Protein AF-A0A8K0CIG4-F1 (afdb_monomer_lite)

Organism: Ignelater luminosus (NCBI:txid2038154)

Radius of gyration: 38.03 Å; chains: 1; bounding box: 81×49×94 Å

Structure (mmCIF, N/CA/C/O backbone):
data_AF-A0A8K0CIG4-F1
#
_entry.id   AF-A0A8K0CIG4-F1
#
loop_
_atom_site.group_PDB
_atom_site.id
_atom_site.type_symbol
_atom_site.label_atom_id
_atom_site.label_alt_id
_atom_site.label_comp_id
_atom_site.label_asym_id
_atom_site.label_entity_id
_atom_site.label_seq_id
_atom_site.pdbx_PDB_ins_code
_atom_site.Cartn_x
_atom_site.Cartn_y
_atom_site.Cartn_z
_atom_site.occupancy
_atom_site.B_iso_or_equiv
_atom_site.auth_seq_id
_atom_site.auth_comp_id
_atom_site.auth_asym_id
_atom_site.auth_atom_id
_atom_site.pdbx_PDB_model_num
ATOM 1 N N . ILE A 1 1 ? -8.490 0.608 19.039 1.00 84.69 1 ILE A N 1
ATOM 2 C CA . ILE A 1 1 ? -9.765 0.933 19.721 1.00 84.69 1 ILE A CA 1
ATOM 3 C C . ILE A 1 1 ? -10.904 0.295 18.927 1.00 84.69 1 ILE A C 1
ATOM 5 O O . ILE A 1 1 ? -10.836 0.309 17.700 1.00 84.69 1 ILE A O 1
ATOM 9 N N . ASN A 1 2 ? -11.895 -0.323 19.575 1.00 86.44 2 ASN A N 1
ATOM 10 C CA . ASN A 1 2 ? -13.054 -0.924 18.893 1.00 86.44 2 ASN A CA 1
ATOM 11 C C . ASN A 1 2 ? -14.132 0.131 18.562 1.00 86.44 2 ASN A C 1
ATOM 13 O O . ASN A 1 2 ? -15.212 0.109 19.143 1.00 86.44 2 ASN A O 1
ATOM 17 N N . TYR A 1 3 ? -13.849 1.050 17.633 1.00 86.38 3 TYR A N 1
ATOM 18 C CA . TYR A 1 3 ? -14.742 2.183 17.325 1.00 86.38 3 TYR A CA 1
ATOM 19 C C . TYR A 1 3 ? -16.157 1.771 16.881 1.00 86.38 3 TYR A C 1
ATOM 21 O O . TYR A 1 3 ? -17.103 2.517 17.095 1.00 86.38 3 TYR A O 1
ATOM 29 N N . TYR A 1 4 ? -16.330 0.570 16.315 1.00 87.12 4 TYR A N 1
ATOM 30 C CA . TYR A 1 4 ? -17.642 0.044 15.914 1.00 87.12 4 TYR A CA 1
ATOM 31 C C . TYR A 1 4 ? -18.630 -0.073 17.086 1.00 87.12 4 TYR A C 1
ATOM 33 O O . TYR A 1 4 ? -19.834 -0.121 16.865 1.00 87.12 4 TYR A O 1
ATOM 41 N N . LYS A 1 5 ? -18.145 -0.107 18.333 1.00 88.44 5 LYS A N 1
ATOM 42 C CA . LYS A 1 5 ? -19.009 -0.127 19.516 1.00 88.44 5 LYS A CA 1
ATOM 43 C C . LYS A 1 5 ? -19.744 1.196 19.746 1.00 88.44 5 LYS A C 1
ATOM 45 O O . LYS A 1 5 ? -20.809 1.171 20.344 1.00 88.44 5 LYS A O 1
ATOM 50 N N . LEU A 1 6 ? -19.245 2.315 19.214 1.00 88.88 6 LEU A N 1
ATOM 51 C CA . LEU A 1 6 ? -19.911 3.625 19.296 1.00 88.88 6 LEU A CA 1
ATOM 52 C C . LEU A 1 6 ? -21.194 3.708 18.451 1.00 88.88 6 LEU A C 1
ATOM 54 O O . LEU A 1 6 ? -21.898 4.711 18.498 1.00 88.88 6 LEU A O 1
ATOM 58 N N . ILE A 1 7 ? -21.504 2.665 17.673 1.00 89.81 7 ILE A N 1
ATOM 59 C CA . ILE A 1 7 ? -22.788 2.528 16.974 1.00 89.81 7 ILE A CA 1
ATOM 60 C C . ILE A 1 7 ? -23.920 2.269 17.979 1.00 89.81 7 ILE A C 1
ATOM 62 O O . ILE A 1 7 ? -25.059 2.665 17.745 1.00 89.81 7 ILE A O 1
ATOM 66 N N . PHE A 1 8 ? -23.621 1.620 19.108 1.00 92.06 8 PHE A N 1
ATOM 67 C CA . PHE A 1 8 ? -24.612 1.374 20.148 1.00 92.06 8 PHE A CA 1
ATOM 68 C C . PHE A 1 8 ? -24.872 2.660 20.933 1.00 92.06 8 PHE A C 1
ATOM 70 O O . PHE A 1 8 ? -23.950 3.215 21.530 1.00 92.06 8 PHE A O 1
ATOM 77 N N . LEU A 1 9 ? -26.135 3.100 20.959 1.00 90.81 9 LEU A N 1
ATOM 78 C CA . LEU A 1 9 ? -26.547 4.368 21.572 1.00 90.81 9 LEU A CA 1
ATOM 79 C C . LEU A 1 9 ? -26.063 4.496 23.022 1.00 90.81 9 LEU A C 1
ATOM 81 O O . LEU A 1 9 ? -25.413 5.476 23.361 1.00 90.81 9 LEU A O 1
ATOM 85 N N . LYS A 1 10 ? -26.264 3.448 23.827 1.00 93.12 10 LYS A N 1
ATOM 86 C CA . LYS A 1 10 ? -25.814 3.399 25.223 1.00 93.12 10 LYS A CA 1
ATOM 87 C C . LYS A 1 10 ? -24.306 3.639 25.373 1.00 93.12 10 LYS A C 1
ATOM 89 O O . LYS A 1 10 ? -23.876 4.439 26.190 1.00 93.12 10 LYS A O 1
ATOM 94 N N . VAL A 1 11 ? -23.499 2.975 24.545 1.00 91.81 11 VAL A N 1
ATOM 95 C CA . VAL A 1 11 ? -22.030 3.094 24.585 1.00 91.81 11 VAL A CA 1
ATOM 96 C C . VAL A 1 11 ? -21.586 4.486 24.135 1.00 91.81 11 VAL A C 1
ATOM 98 O O . VAL A 1 11 ? -20.604 5.022 24.641 1.00 91.81 11 VAL A O 1
ATOM 101 N N . LYS A 1 12 ? -22.303 5.086 23.180 1.00 93.81 12 LYS A N 1
ATOM 102 C CA . LYS A 1 12 ? -22.058 6.460 22.736 1.00 93.81 12 LYS A CA 1
ATOM 103 C C . LYS A 1 12 ? -22.347 7.467 23.852 1.00 93.81 12 LYS A C 1
ATOM 105 O O . LYS A 1 12 ? -21.547 8.373 24.046 1.00 93.81 12 LYS A O 1
ATOM 110 N N . GLU A 1 13 ? -23.461 7.315 24.560 1.00 93.62 13 GLU A N 1
ATOM 111 C CA . GLU A 1 13 ? -23.836 8.187 25.681 1.00 93.62 13 GLU A CA 1
ATOM 112 C C . GLU A 1 13 ? -22.815 8.097 26.820 1.00 93.62 13 GLU A C 1
ATOM 114 O O . GLU A 1 13 ? -22.298 9.124 27.252 1.00 93.62 13 GLU A O 1
ATOM 119 N N . GLU A 1 14 ? -22.433 6.879 27.217 1.00 93.56 14 GLU A N 1
ATOM 120 C CA . GLU A 1 14 ? -21.374 6.640 28.209 1.00 93.56 14 GLU A CA 1
ATOM 121 C C . GLU A 1 14 ? -20.040 7.277 27.786 1.00 93.56 14 GLU A C 1
ATOM 123 O O . GLU A 1 14 ? -19.338 7.873 28.600 1.00 93.56 14 GLU A O 1
ATOM 128 N N . PHE A 1 15 ? -19.696 7.189 26.498 1.00 93.25 15 PHE A N 1
ATOM 129 C CA . PHE A 1 15 ? -18.473 7.774 25.952 1.00 93.25 15 PHE A CA 1
ATOM 130 C C . PHE A 1 15 ? -18.461 9.305 26.021 1.00 93.25 15 PHE A C 1
ATOM 132 O O . PHE A 1 15 ? -17.454 9.888 26.418 1.00 93.25 15 PHE A O 1
ATOM 139 N N . VAL A 1 16 ? -19.568 9.954 25.650 1.00 94.31 16 VAL A N 1
ATOM 140 C CA . VAL A 1 16 ? -19.688 11.420 25.695 1.00 94.31 16 VAL A CA 1
ATOM 141 C C . VAL A 1 16 ? -19.640 11.916 27.137 1.00 94.31 16 VAL A C 1
ATOM 143 O O . VAL A 1 16 ? -18.835 12.792 27.442 1.00 94.31 16 VAL A O 1
ATOM 146 N N . GLN A 1 17 ? -20.409 11.297 28.036 1.00 94.50 17 GLN A N 1
ATOM 147 C CA . GLN A 1 17 ? -20.417 11.662 29.455 1.00 94.50 17 GLN A CA 1
ATOM 148 C C . GLN A 1 17 ? -19.032 11.509 30.093 1.00 94.50 17 GLN A C 1
ATOM 150 O O . GLN A 1 17 ? -18.595 12.378 30.844 1.00 94.50 17 GLN A O 1
ATOM 155 N N . ALA A 1 18 ? -18.308 10.434 29.771 1.00 93.19 18 ALA A N 1
ATOM 156 C CA . ALA A 1 18 ? -16.961 10.217 30.289 1.00 93.19 18 ALA A CA 1
ATOM 157 C C . ALA A 1 18 ? -15.945 11.252 29.771 1.00 93.19 18 ALA A C 1
ATOM 159 O O . ALA A 1 18 ? -15.048 11.644 30.514 1.00 93.19 18 ALA A O 1
ATOM 160 N N . ILE A 1 19 ? -16.087 11.727 28.527 1.00 93.06 19 ILE A N 1
ATOM 161 C CA . ILE A 1 19 ? -15.261 12.828 28.004 1.00 93.06 19 ILE A CA 1
ATOM 162 C C . ILE A 1 19 ? -15.566 14.127 28.750 1.00 93.06 19 ILE A C 1
ATOM 164 O O . ILE A 1 19 ? -14.639 14.802 29.186 1.00 93.06 19 ILE A O 1
ATOM 168 N N . GLU A 1 20 ? -16.844 14.476 28.900 1.00 90.81 20 GLU A N 1
ATOM 169 C CA . GLU A 1 20 ? -17.262 15.712 29.572 1.00 90.81 20 GLU A CA 1
ATOM 170 C C . GLU A 1 20 ? -16.759 15.762 31.019 1.00 90.81 20 GLU A C 1
ATOM 172 O O . GLU A 1 20 ? -16.203 16.774 31.442 1.00 90.81 20 GLU A O 1
ATOM 177 N N . GLN A 1 21 ? -16.867 14.648 31.748 1.00 91.06 21 GLN A N 1
ATOM 178 C CA . GLN A 1 21 ? -16.334 14.516 33.106 1.00 91.06 21 GLN A CA 1
ATOM 179 C C . GLN A 1 21 ? -14.820 14.749 33.153 1.00 91.06 21 GLN A C 1
ATOM 181 O O . GLN A 1 21 ? -14.346 15.519 33.983 1.00 91.06 21 GLN A O 1
ATOM 186 N N . GLU A 1 22 ? -14.051 14.140 32.248 1.00 88.50 22 GLU A N 1
ATOM 187 C CA . GLU A 1 22 ? -12.591 14.284 32.266 1.00 88.50 22 GLU A CA 1
ATOM 188 C C . GLU A 1 22 ? -12.110 15.670 31.825 1.00 88.50 22 GLU A C 1
ATOM 190 O O . GLU A 1 22 ? -11.110 16.164 32.344 1.00 88.50 22 GLU A O 1
ATOM 195 N N . ILE A 1 23 ? -12.840 16.342 30.930 1.00 87.50 23 ILE A N 1
ATOM 196 C CA . ILE A 1 23 ? -12.557 17.739 30.563 1.00 87.50 23 ILE A CA 1
ATOM 197 C C . ILE A 1 23 ? -12.727 18.659 31.776 1.00 87.50 23 ILE A C 1
ATOM 199 O O . ILE A 1 23 ? -11.879 19.524 32.011 1.00 87.50 23 ILE A O 1
ATOM 203 N N . VAL A 1 24 ? -13.797 18.460 32.556 1.00 86.62 24 VAL A N 1
ATOM 204 C CA . VAL A 1 24 ? -14.053 19.223 33.786 1.00 86.62 24 VAL A CA 1
ATOM 205 C C . VAL A 1 24 ? -13.006 18.900 34.855 1.00 86.62 24 VAL A C 1
ATOM 207 O O . VAL A 1 24 ? -12.426 19.822 35.424 1.00 86.62 24 VAL A O 1
ATOM 210 N N . ASN A 1 25 ? -12.707 17.617 35.087 1.00 85.56 25 ASN A N 1
ATOM 211 C CA . ASN A 1 25 ? -11.726 17.175 36.087 1.00 85.56 25 ASN A CA 1
ATOM 212 C C . ASN A 1 25 ? -10.329 17.754 35.846 1.00 85.56 25 ASN A C 1
ATOM 214 O O . ASN A 1 25 ? -9.612 18.065 36.793 1.00 85.56 25 ASN A O 1
ATOM 218 N N . GLN A 1 26 ? -9.935 17.882 34.580 1.00 79.00 26 GLN A N 1
ATOM 219 C CA . GLN A 1 26 ? -8.610 18.354 34.194 1.00 79.00 26 GLN A CA 1
ATOM 220 C C . GLN A 1 26 ? -8.566 19.877 33.959 1.00 79.00 26 GLN A C 1
ATOM 222 O O . GLN A 1 26 ? -7.554 20.389 33.485 1.00 79.00 26 GLN A O 1
ATOM 227 N N . ALA A 1 27 ? -9.646 20.600 34.297 1.00 77.44 27 ALA A N 1
ATOM 228 C CA . ALA A 1 27 ? -9.782 22.055 34.165 1.00 77.44 27 ALA A CA 1
ATOM 229 C C . ALA A 1 27 ? -9.368 22.595 32.781 1.00 77.44 27 ALA A C 1
ATOM 231 O O . ALA A 1 27 ? -8.906 23.727 32.642 1.00 77.44 27 ALA A O 1
ATOM 232 N N . LEU A 1 28 ? -9.556 21.796 31.724 1.00 69.31 28 LEU A N 1
ATOM 233 C CA . LEU A 1 28 ? -9.076 22.140 30.381 1.00 69.31 28 LEU A CA 1
ATOM 234 C C . LEU A 1 28 ? -9.770 23.367 29.786 1.00 69.31 28 LEU A C 1
ATOM 236 O O . LEU A 1 28 ? -9.261 23.956 28.839 1.00 69.31 28 LEU A O 1
ATOM 240 N N . ASN A 1 29 ? -10.895 23.782 30.364 1.00 68.38 29 ASN A N 1
ATOM 241 C CA . ASN A 1 29 ? -11.609 24.996 29.978 1.00 68.38 29 ASN A CA 1
ATOM 242 C C . ASN A 1 29 ? -10.787 26.282 30.195 1.00 68.38 29 ASN A C 1
ATOM 244 O O . ASN A 1 29 ? -11.107 27.304 29.595 1.00 68.38 29 ASN A O 1
ATOM 248 N N . GLU A 1 30 ? -9.745 26.237 31.029 1.00 70.75 30 GLU A N 1
ATOM 249 C CA . GLU A 1 30 ? -8.867 27.377 31.335 1.00 70.75 30 GLU A CA 1
ATOM 250 C C . GLU A 1 30 ? -7.524 27.317 30.586 1.00 70.75 30 GLU A C 1
ATOM 252 O O . GLU A 1 30 ? -6.712 28.238 30.676 1.00 70.75 30 GLU A O 1
ATOM 257 N N . ALA A 1 31 ? -7.277 26.239 29.835 1.00 72.62 31 ALA A N 1
ATOM 258 C CA . ALA A 1 31 ? -6.045 26.053 29.082 1.00 72.62 31 ALA A CA 1
ATOM 259 C C . ALA A 1 31 ? -6.035 26.890 27.791 1.00 72.62 31 ALA A C 1
ATOM 261 O O . ALA A 1 31 ? -7.071 27.145 27.172 1.00 72.62 31 ALA A O 1
ATOM 262 N N . GLY A 1 32 ? -4.838 27.279 27.340 1.00 81.44 32 GLY A N 1
ATOM 263 C CA . GLY A 1 32 ? -4.656 27.821 25.996 1.00 81.44 32 GLY A CA 1
ATOM 264 C C . GLY A 1 32 ? -5.070 26.802 24.927 1.00 81.44 32 GLY A C 1
ATOM 265 O O . GLY A 1 32 ? -5.111 25.598 25.167 1.00 81.44 32 GLY A O 1
ATOM 266 N N . LEU A 1 33 ? -5.417 27.271 23.724 1.00 84.56 33 LEU A N 1
ATOM 267 C CA . LEU A 1 33 ? -5.996 26.421 22.670 1.00 84.56 33 LEU A CA 1
ATOM 268 C C . LEU A 1 33 ? -5.103 25.224 22.291 1.00 84.56 33 LEU A C 1
ATOM 270 O O . LEU A 1 33 ? -5.610 24.152 21.954 1.00 84.56 33 LEU A O 1
ATOM 274 N N . VAL A 1 34 ? -3.782 25.413 22.311 1.00 86.94 34 VAL A N 1
ATOM 275 C CA . VAL A 1 34 ? -2.816 24.371 21.938 1.00 86.94 34 VAL A CA 1
ATOM 276 C C . VAL A 1 34 ? -2.735 23.319 23.039 1.00 86.94 34 VAL A C 1
ATOM 278 O O . VAL A 1 34 ? -2.888 22.132 22.752 1.00 86.94 34 VAL A O 1
ATOM 281 N N . GLU A 1 35 ? -2.590 23.754 24.290 1.00 83.25 35 GLU A N 1
ATOM 282 C CA . GLU A 1 35 ? -2.548 22.881 25.462 1.00 83.25 35 GLU A CA 1
ATOM 283 C C . GLU A 1 35 ? -3.871 22.121 25.635 1.00 83.25 35 GLU A C 1
ATOM 285 O O . GLU A 1 35 ? -3.875 20.912 25.875 1.00 83.25 35 GLU A O 1
ATOM 290 N N . PHE A 1 36 ? -4.999 22.804 25.411 1.00 87.56 36 PHE A N 1
ATOM 291 C CA . PHE A 1 36 ? -6.331 22.207 25.371 1.00 87.56 36 PHE A CA 1
ATOM 292 C C . PHE A 1 36 ? -6.401 21.079 24.342 1.00 87.56 36 PHE A C 1
ATOM 294 O O . PHE A 1 36 ? -6.878 19.987 24.644 1.00 87.56 36 PHE A O 1
ATOM 301 N N . TRP A 1 37 ? -5.930 21.320 23.116 1.00 88.94 37 TRP A N 1
ATOM 302 C CA . TRP A 1 37 ? -6.052 20.351 22.031 1.00 88.94 37 TRP A CA 1
A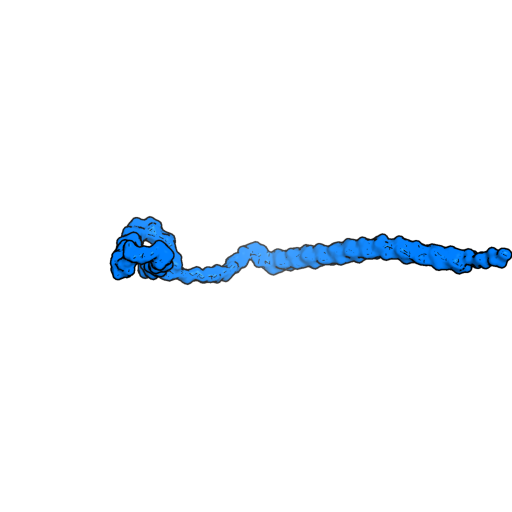TOM 303 C C . TRP A 1 37 ? -5.195 19.103 22.246 1.00 88.94 37 TRP A C 1
ATOM 305 O O . TRP A 1 37 ? -5.607 17.999 21.878 1.00 88.94 37 TRP A O 1
ATOM 315 N N . GLU A 1 38 ? -4.006 19.257 22.824 1.00 88.81 38 GLU A N 1
ATOM 316 C CA . GLU A 1 38 ? -3.148 18.126 23.178 1.00 88.81 38 GLU A CA 1
ATOM 317 C C . GLU A 1 38 ? -3.770 17.297 24.302 1.00 88.81 38 GLU A C 1
ATOM 319 O O . GLU A 1 38 ? -3.985 16.095 24.120 1.00 88.81 38 GLU A O 1
ATOM 324 N N . ALA A 1 39 ? -4.181 17.941 25.396 1.00 88.19 39 ALA A N 1
ATOM 325 C CA . ALA A 1 39 ? -4.808 17.258 26.521 1.00 88.19 39 ALA A CA 1
ATOM 326 C C . ALA A 1 39 ? -6.147 16.603 26.139 1.00 88.19 39 ALA A C 1
ATOM 328 O O . ALA A 1 39 ? -6.424 15.466 26.523 1.00 88.19 39 ALA A O 1
ATOM 329 N N . PHE A 1 40 ? -6.953 17.261 25.303 1.00 90.69 40 PHE A N 1
ATOM 330 C CA . PHE A 1 40 ? -8.208 16.704 24.804 1.00 90.69 40 PHE A CA 1
ATOM 331 C C . PHE A 1 40 ? -7.989 15.405 24.021 1.00 90.69 40 PHE A C 1
ATOM 333 O O . PHE A 1 40 ? -8.728 14.440 24.213 1.00 90.69 40 PHE A O 1
ATOM 340 N N . LYS A 1 41 ? -6.969 15.333 23.154 1.00 93.19 41 LYS A N 1
ATOM 341 C CA . LYS A 1 41 ? -6.658 14.092 22.420 1.00 93.19 41 LYS A CA 1
ATOM 342 C C . LYS A 1 41 ? -6.271 12.962 23.361 1.00 93.19 41 LYS A C 1
ATOM 344 O O . LYS A 1 41 ? -6.669 11.820 23.124 1.00 93.19 41 LYS A O 1
ATOM 349 N N . GLU A 1 42 ? -5.492 13.261 24.395 1.00 92.19 42 GLU A N 1
ATOM 350 C CA . GLU A 1 42 ? -5.088 12.268 25.387 1.00 92.19 42 GLU A CA 1
ATOM 351 C C . GLU A 1 42 ? -6.295 11.732 26.159 1.00 92.19 42 GLU A C 1
ATOM 353 O O . GLU A 1 42 ? -6.480 10.512 26.220 1.00 92.19 42 GLU A O 1
ATOM 358 N N . ILE A 1 43 ? -7.168 12.623 26.644 1.00 92.44 43 ILE A N 1
ATOM 359 C CA . ILE A 1 43 ? -8.439 12.252 27.283 1.00 92.44 43 ILE A CA 1
ATOM 360 C C . ILE A 1 43 ? -9.278 11.405 26.331 1.00 92.44 43 ILE A C 1
ATOM 362 O O . ILE A 1 43 ? -9.720 10.317 26.696 1.00 92.44 43 ILE A O 1
ATOM 366 N N . PHE A 1 44 ? -9.460 11.855 25.091 1.00 93.25 44 PHE A N 1
ATOM 367 C CA . PHE A 1 44 ? -10.266 11.149 24.103 1.00 93.25 44 PHE A CA 1
ATOM 368 C C . PHE A 1 44 ? -9.757 9.721 23.878 1.00 93.25 44 PHE A C 1
ATOM 370 O O . PHE A 1 44 ? -10.543 8.774 23.856 1.00 93.25 44 PHE A O 1
ATOM 377 N N . LEU A 1 45 ? -8.440 9.538 23.741 1.00 92.81 45 LEU A N 1
ATOM 378 C CA . LEU A 1 45 ? -7.835 8.217 23.565 1.00 92.81 45 LEU A CA 1
ATOM 379 C C . LEU A 1 45 ? -7.971 7.346 24.818 1.00 92.81 45 LEU A C 1
ATOM 381 O O . LEU A 1 45 ? -8.282 6.159 24.684 1.00 92.81 45 LEU A O 1
ATOM 385 N N . LYS A 1 46 ? -7.784 7.921 26.011 1.00 92.81 46 LYS A N 1
ATOM 386 C CA . LYS A 1 46 ? -7.946 7.241 27.304 1.00 92.81 46 LYS A CA 1
ATOM 387 C C . LYS A 1 46 ? -9.385 6.762 27.499 1.00 92.81 46 LYS A C 1
ATOM 389 O O . LYS A 1 46 ? -9.605 5.575 27.737 1.00 92.81 46 LYS A O 1
ATOM 394 N N . VAL A 1 47 ? -10.364 7.644 27.315 1.00 94.75 47 VAL A N 1
ATOM 395 C CA . VAL A 1 47 ? -11.790 7.317 27.446 1.00 94.75 47 VAL A CA 1
ATOM 396 C C . VAL A 1 47 ? -12.208 6.313 26.371 1.00 94.75 47 VAL A C 1
ATOM 398 O O . VAL A 1 47 ? -12.909 5.341 26.653 1.00 94.75 47 VAL A O 1
ATOM 401 N N . ALA A 1 48 ? -11.725 6.466 25.135 1.00 92.56 48 ALA A N 1
ATOM 402 C CA . ALA A 1 48 ? -12.049 5.532 24.058 1.00 92.56 48 ALA A CA 1
ATOM 403 C C . ALA A 1 48 ? -11.467 4.142 24.328 1.00 92.56 48 ALA A C 1
ATOM 405 O O . ALA A 1 48 ? -12.073 3.126 23.978 1.00 92.56 48 ALA A O 1
ATOM 406 N N . GLU A 1 49 ? -10.303 4.075 24.967 1.00 92.50 49 GLU A N 1
ATOM 407 C CA . GLU A 1 49 ? -9.746 2.826 25.447 1.00 92.50 49 GLU A CA 1
ATOM 408 C C . GLU A 1 49 ? -10.595 2.200 26.559 1.00 92.50 49 GLU A C 1
ATOM 410 O O . GLU A 1 49 ? -10.871 1.003 26.477 1.00 92.50 49 GLU A O 1
ATOM 415 N N . GLN A 1 50 ? -11.033 2.978 27.548 1.00 91.19 50 GLN A N 1
ATOM 416 C CA . GLN A 1 50 ? -11.841 2.488 28.668 1.00 91.19 50 GLN A CA 1
ATOM 417 C C . GLN A 1 50 ? -13.219 1.988 28.210 1.00 91.19 50 GLN A C 1
ATOM 419 O O . GLN A 1 50 ? -13.603 0.863 28.525 1.00 91.19 50 GLN A O 1
ATOM 424 N N . VAL A 1 51 ? -13.931 2.785 27.408 1.00 93.06 51 VAL A N 1
ATOM 425 C CA . VAL A 1 51 ? -15.312 2.499 26.988 1.00 93.06 51 VAL A CA 1
ATOM 426 C C . VAL A 1 51 ? -15.356 1.470 25.855 1.00 93.06 51 VAL A C 1
ATOM 428 O O . VAL A 1 51 ? -16.076 0.472 25.910 1.00 93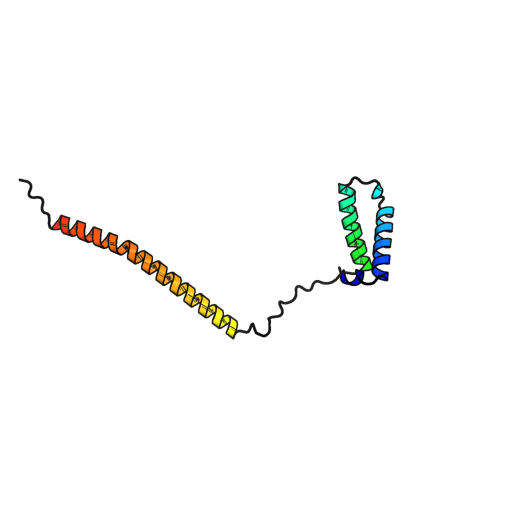.06 51 VAL A O 1
ATOM 431 N N . CYS A 1 52 ? -14.563 1.663 24.797 1.00 90.94 52 CYS A N 1
ATOM 432 C CA . CYS A 1 52 ? -14.626 0.780 23.628 1.00 90.94 52 CYS A CA 1
ATOM 433 C C . CYS A 1 52 ? -13.670 -0.423 23.743 1.00 90.94 52 CYS A C 1
ATOM 435 O O . CYS A 1 52 ? -13.856 -1.457 23.078 1.00 90.94 52 CYS A O 1
ATOM 437 N N . GLY A 1 53 ? -12.640 -0.336 24.581 1.00 90.06 53 GLY A N 1
ATOM 438 C CA . GLY A 1 53 ? -11.585 -1.337 24.682 1.00 90.06 53 GLY A CA 1
ATOM 439 C C . GLY A 1 53 ? -10.567 -1.271 23.538 1.00 90.06 53 GLY A C 1
ATOM 440 O O . GLY A 1 53 ? -10.780 -0.691 22.459 1.00 90.06 53 GLY A O 1
ATOM 441 N N . LYS A 1 54 ? -9.440 -1.962 23.737 1.00 87.81 54 LYS A N 1
ATOM 442 C CA . LYS A 1 54 ? -8.411 -2.154 22.708 1.00 87.81 54 LYS A CA 1
ATOM 443 C C . LYS A 1 54 ? -8.812 -3.265 21.735 1.00 87.81 54 LYS A C 1
ATOM 445 O O . LYS A 1 54 ? -9.213 -4.357 22.120 1.00 87.81 54 LYS A O 1
ATOM 450 N N . SER A 1 55 ? -8.646 -2.985 20.444 1.00 80.06 55 SER A N 1
ATOM 451 C CA . SER A 1 55 ? -8.665 -4.013 19.402 1.00 80.06 55 SER A CA 1
ATOM 452 C C . SER A 1 55 ? -7.228 -4.302 19.020 1.00 80.06 55 SER A C 1
ATOM 454 O O . SER A 1 55 ? -6.502 -3.370 18.661 1.00 80.06 55 SER A O 1
ATOM 456 N N . LYS A 1 56 ? -6.808 -5.568 19.067 1.00 75.12 56 LYS A N 1
ATOM 457 C CA . LYS A 1 56 ? -5.561 -5.964 18.416 1.00 75.12 56 LYS A CA 1
ATOM 458 C C . LYS A 1 56 ? -5.819 -5.921 16.919 1.00 75.12 56 LYS A C 1
ATOM 460 O O . LYS A 1 56 ? -6.486 -6.798 16.371 1.00 75.12 56 LYS A O 1
ATOM 465 N N . MET A 1 57 ? -5.269 -4.914 16.246 1.00 65.25 57 MET A N 1
ATOM 466 C CA . MET A 1 57 ? -5.132 -4.975 14.799 1.00 65.25 57 MET A CA 1
ATOM 467 C C . MET A 1 57 ? -4.084 -6.045 14.505 1.00 65.25 57 MET A C 1
ATOM 469 O O . MET A 1 57 ? -2.900 -5.757 14.350 1.00 65.25 57 MET A O 1
ATOM 473 N N . ASN A 1 58 ? -4.514 -7.310 14.479 1.00 60.16 58 ASN A N 1
ATOM 474 C CA . ASN A 1 58 ? -3.712 -8.372 13.904 1.00 60.16 58 ASN A CA 1
ATOM 475 C C . ASN A 1 58 ? -3.385 -7.890 12.497 1.00 60.16 58 ASN A C 1
ATOM 477 O O . ASN A 1 58 ? -4.294 -7.788 11.667 1.00 60.16 58 ASN A O 1
ATOM 481 N N . LYS A 1 59 ? -2.113 -7.537 12.249 1.00 62.44 59 LYS A N 1
ATOM 482 C CA . LYS A 1 59 ? -1.581 -7.340 10.901 1.00 62.44 59 LYS A CA 1
ATOM 483 C C . LYS A 1 59 ? -2.010 -8.589 10.159 1.00 62.44 59 LYS A C 1
ATOM 485 O O . LYS A 1 59 ? -1.461 -9.662 10.412 1.00 62.44 59 LYS A O 1
ATOM 490 N N . ARG A 1 60 ? -3.093 -8.487 9.380 1.00 56.28 60 ARG A N 1
ATOM 491 C CA . ARG A 1 60 ? -3.704 -9.636 8.719 1.00 56.28 60 ARG A CA 1
ATOM 492 C C . ARG A 1 60 ? -2.540 -10.329 8.034 1.00 56.28 60 ARG A C 1
ATOM 494 O O . ARG A 1 60 ? -1.895 -9.699 7.195 1.00 56.28 60 ARG A O 1
ATOM 501 N N . ARG A 1 61 ? -2.231 -11.584 8.396 1.00 60.72 61 ARG A N 1
ATOM 502 C CA . ARG A 1 61 ? -1.447 -12.440 7.499 1.00 60.72 61 ARG A CA 1
ATOM 503 C C . ARG A 1 61 ? -2.157 -12.267 6.170 1.00 60.72 61 ARG A C 1
ATOM 505 O O . ARG A 1 61 ? -3.342 -12.600 6.122 1.00 60.72 61 ARG A O 1
ATOM 512 N N . LYS A 1 62 ? -1.526 -11.594 5.191 1.00 63.44 62 LYS A N 1
ATOM 513 C CA . LYS A 1 62 ? -2.164 -11.272 3.905 1.00 63.44 62 LYS A CA 1
ATOM 514 C C . LYS A 1 62 ? -2.827 -12.565 3.474 1.00 63.44 62 LYS A C 1
ATOM 516 O O . LYS A 1 62 ? -2.102 -13.532 3.240 1.00 63.44 62 LYS A O 1
ATOM 521 N N . LYS A 1 63 ? -4.167 -12.623 3.508 1.00 62.75 63 LYS A N 1
ATOM 522 C CA . LYS A 1 63 ? -4.887 -13.838 3.135 1.00 62.75 63 LYS A CA 1
ATOM 523 C C . LYS A 1 63 ? -4.433 -14.075 1.706 1.00 62.75 63 LYS A C 1
ATOM 525 O O . LYS A 1 63 ? -4.760 -13.264 0.844 1.00 62.75 63 LYS A O 1
ATOM 530 N N . ARG A 1 64 ? -3.555 -15.061 1.480 1.00 61.47 64 ARG A N 1
ATOM 531 C CA . ARG A 1 64 ? -3.110 -15.390 0.127 1.00 61.47 64 ARG A CA 1
ATOM 532 C C . ARG A 1 64 ? -4.395 -15.743 -0.593 1.00 61.47 64 ARG A C 1
ATOM 534 O O . ARG A 1 64 ? -5.058 -16.707 -0.221 1.00 61.47 64 ARG A O 1
ATOM 541 N N . THR A 1 65 ? -4.804 -14.882 -1.515 1.00 68.62 65 THR A N 1
ATOM 542 C CA . THR A 1 65 ? -6.017 -15.080 -2.293 1.00 68.62 65 THR A CA 1
ATOM 543 C C . THR A 1 65 ? -5.908 -16.460 -2.933 1.00 68.62 65 THR A C 1
ATOM 545 O O . THR A 1 65 ? -4.825 -16.818 -3.388 1.00 68.62 65 THR A O 1
ATOM 548 N N . LYS A 1 66 ? -6.976 -17.266 -2.923 1.00 71.81 66 LYS A N 1
ATOM 549 C CA . LYS A 1 66 ? -6.930 -18.689 -3.326 1.00 71.81 66 LYS A CA 1
ATOM 550 C C . LYS A 1 66 ? -6.314 -18.906 -4.722 1.00 71.81 66 LYS A C 1
ATOM 552 O O . LYS A 1 66 ? -5.670 -19.919 -4.959 1.00 71.81 66 LYS A O 1
ATOM 557 N N . TRP A 1 67 ? -6.453 -17.924 -5.613 1.00 80.44 67 TRP A N 1
ATOM 558 C CA . TRP A 1 67 ? -5.879 -17.925 -6.962 1.00 80.44 67 TRP A CA 1
ATOM 559 C C . TRP A 1 67 ? -4.379 -17.571 -7.020 1.00 80.44 67 TRP A C 1
ATOM 561 O O . TRP A 1 67 ? -3.729 -17.804 -8.034 1.00 80.44 67 TRP A O 1
ATOM 571 N N . TRP A 1 68 ? -3.793 -17.034 -5.945 1.00 82.31 68 TRP A N 1
ATOM 572 C CA . TRP A 1 68 ? -2.375 -16.674 -5.850 1.00 82.31 68 TRP A CA 1
ATOM 573 C C . TRP A 1 68 ? -1.505 -17.890 -5.497 1.00 82.31 68 TRP A C 1
ATOM 575 O O . TRP A 1 68 ? -0.888 -17.970 -4.426 1.00 82.31 68 TRP A O 1
ATOM 585 N N . ASN A 1 69 ? -1.480 -18.861 -6.407 1.00 85.88 69 ASN A N 1
ATOM 586 C CA . ASN A 1 69 ? -0.739 -20.110 -6.266 1.00 85.88 69 ASN A CA 1
ATOM 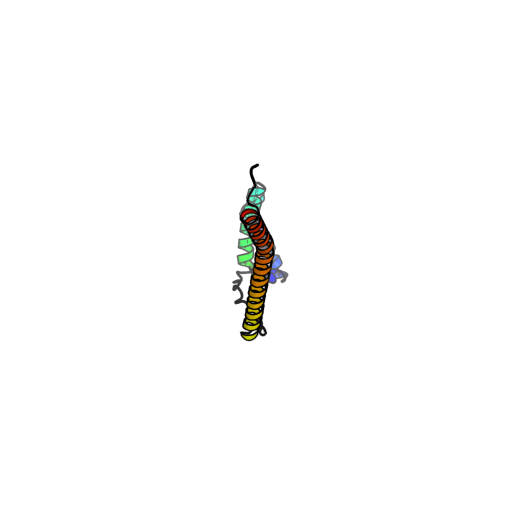587 C C . ASN A 1 69 ? 0.665 -20.031 -6.913 1.00 85.88 69 ASN A C 1
ATOM 589 O O . ASN A 1 69 ? 1.067 -19.018 -7.496 1.00 85.88 69 ASN A O 1
ATOM 593 N N . ASN A 1 70 ? 1.455 -21.099 -6.765 1.00 89.38 70 ASN A N 1
ATOM 594 C CA . ASN A 1 70 ? 2.824 -21.148 -7.292 1.00 89.38 70 ASN A CA 1
ATOM 595 C C . ASN A 1 70 ? 2.872 -21.098 -8.826 1.00 89.38 70 ASN A C 1
ATOM 597 O O . ASN A 1 70 ? 3.825 -20.562 -9.390 1.00 89.38 70 ASN A O 1
ATOM 601 N N . GLU A 1 71 ? 1.830 -21.579 -9.501 1.00 92.69 71 GLU A N 1
ATOM 602 C CA . GLU A 1 71 ? 1.737 -21.526 -10.956 1.00 92.69 71 GLU A CA 1
ATOM 603 C C . GLU A 1 71 ? 1.616 -20.082 -11.458 1.00 92.69 71 GLU A C 1
ATOM 605 O O . GLU A 1 71 ? 2.359 -19.675 -12.355 1.00 92.69 71 GLU A O 1
ATOM 610 N N . VAL A 1 72 ? 0.748 -19.277 -10.835 1.00 90.69 72 VAL A N 1
ATOM 611 C CA . VAL A 1 72 ? 0.592 -17.851 -11.162 1.00 90.69 72 VAL A CA 1
ATOM 612 C C . VAL A 1 72 ? 1.909 -17.105 -10.959 1.00 90.69 72 VAL A C 1
ATOM 614 O O . VAL A 1 72 ? 2.339 -16.356 -11.839 1.00 90.69 72 VAL A O 1
ATOM 617 N N . LYS A 1 73 ? 2.614 -17.364 -9.851 1.00 91.81 73 LYS A N 1
ATOM 618 C CA . LYS A 1 73 ? 3.944 -16.780 -9.610 1.00 91.81 73 LYS A CA 1
ATOM 619 C C . LYS A 1 73 ? 4.944 -17.163 -10.697 1.00 91.81 73 LYS A C 1
ATOM 621 O O . LYS A 1 73 ? 5.653 -16.291 -11.194 1.00 91.81 73 LYS A O 1
ATOM 626 N N . ARG A 1 74 ? 4.983 -18.441 -11.089 1.00 95.81 74 ARG A N 1
ATOM 627 C CA . ARG A 1 74 ? 5.882 -18.937 -12.139 1.00 95.81 74 ARG A CA 1
ATOM 628 C C . ARG A 1 74 ? 5.601 -18.254 -13.476 1.00 95.81 74 ARG A C 1
ATOM 630 O O . ARG A 1 74 ? 6.537 -17.775 -14.110 1.00 95.81 74 ARG A O 1
ATOM 637 N N . LYS A 1 75 ? 4.329 -18.156 -13.881 1.00 96.12 75 LYS A N 1
ATOM 638 C CA . LYS A 1 75 ? 3.922 -17.480 -15.127 1.00 96.12 75 LYS A CA 1
ATOM 639 C C . LYS A 1 75 ? 4.310 -15.999 -15.122 1.00 96.12 75 LYS A C 1
ATOM 641 O O . LYS A 1 75 ? 4.863 -15.511 -16.106 1.00 96.12 75 LYS A O 1
ATOM 646 N N . ILE A 1 76 ? 4.093 -15.297 -14.007 1.00 96.19 76 ILE A N 1
ATOM 647 C CA . ILE A 1 76 ? 4.510 -13.895 -13.855 1.00 96.19 76 ILE A CA 1
ATOM 648 C C . ILE A 1 76 ? 6.032 -13.765 -13.954 1.00 96.19 76 ILE A C 1
ATOM 650 O O . ILE A 1 76 ? 6.519 -12.870 -14.644 1.00 96.19 76 ILE A O 1
ATOM 654 N N . ASN A 1 77 ? 6.785 -14.646 -13.293 1.00 96.69 77 ASN A N 1
ATOM 655 C CA . ASN A 1 77 ? 8.243 -14.602 -13.336 1.00 96.69 77 ASN A CA 1
ATOM 656 C C . ASN A 1 77 ? 8.767 -14.845 -14.756 1.00 96.69 77 ASN A C 1
ATOM 658 O O . ASN A 1 77 ? 9.573 -14.067 -15.252 1.00 96.69 77 ASN A O 1
ATOM 662 N N . LEU A 1 78 ? 8.223 -15.846 -15.453 1.00 98.00 78 LEU A N 1
ATOM 663 C CA . LEU A 1 78 ? 8.572 -16.131 -16.844 1.00 98.00 78 LEU A CA 1
ATOM 664 C C . LEU A 1 78 ? 8.292 -14.933 -17.765 1.00 98.00 78 LEU A C 1
ATOM 666 O O . LEU A 1 78 ? 9.129 -14.588 -18.596 1.00 98.00 78 LEU A O 1
ATOM 670 N N . LYS A 1 79 ? 7.146 -14.259 -17.593 1.00 97.88 79 LYS A N 1
ATOM 671 C CA . LYS A 1 79 ? 6.825 -13.030 -18.337 1.00 97.88 79 LYS A CA 1
ATOM 672 C C . LYS A 1 79 ? 7.861 -11.931 -18.076 1.00 97.88 79 LYS A C 1
ATOM 674 O O . LYS A 1 79 ? 8.289 -11.267 -19.017 1.00 97.88 79 LYS A O 1
ATOM 679 N N . LYS A 1 80 ? 8.266 -11.738 -16.816 1.00 98.25 80 LYS A N 1
ATOM 680 C CA . LYS A 1 80 ? 9.272 -10.733 -16.439 1.00 98.25 80 LYS A CA 1
ATOM 681 C C . LYS A 1 80 ? 10.638 -11.029 -17.051 1.00 98.25 80 LYS A C 1
ATOM 683 O O . LYS A 1 80 ? 11.249 -10.109 -17.582 1.00 98.25 80 LYS A O 1
ATOM 688 N N . GLU A 1 81 ? 11.091 -12.279 -17.012 1.00 98.00 81 GLU A N 1
ATOM 689 C CA . GLU A 1 81 ? 12.377 -12.664 -17.606 1.00 98.00 81 GLU A CA 1
ATOM 690 C C . GLU A 1 81 ? 12.382 -12.466 -19.124 1.00 98.00 81 GLU A C 1
ATOM 692 O O . GLU A 1 81 ? 13.297 -11.842 -19.656 1.00 98.00 81 GLU A O 1
ATOM 697 N N . ARG A 1 82 ? 11.307 -12.856 -19.823 1.00 97.75 82 ARG A N 1
ATOM 698 C CA . ARG 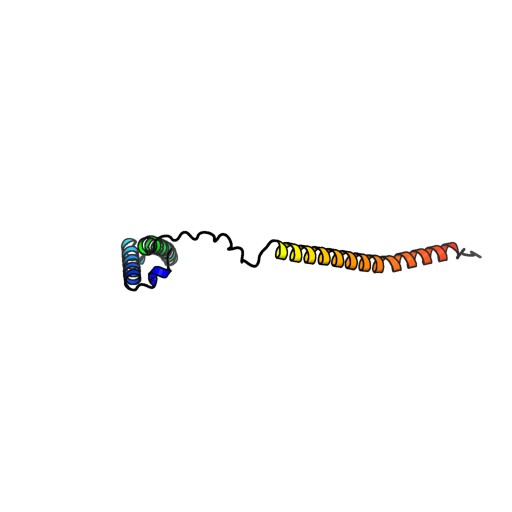A 1 82 ? 11.179 -12.584 -21.267 1.00 97.75 82 ARG A CA 1
ATOM 699 C C . ARG A 1 82 ? 11.225 -11.092 -21.591 1.00 97.75 82 ARG A C 1
ATOM 701 O O . ARG A 1 82 ? 11.877 -10.696 -22.549 1.00 97.75 82 ARG A O 1
ATOM 708 N N . TYR A 1 83 ? 10.564 -10.261 -20.787 1.00 97.69 83 TYR A N 1
ATOM 709 C CA . TYR A 1 83 ? 10.597 -8.812 -20.976 1.00 97.69 83 TYR A CA 1
ATOM 710 C C . TYR A 1 83 ? 12.000 -8.224 -20.761 1.00 97.69 83 TYR A C 1
ATOM 712 O O . TYR A 1 83 ? 12.436 -7.368 -21.531 1.00 97.69 83 TYR A O 1
ATOM 720 N N . LYS A 1 84 ? 12.732 -8.690 -19.740 1.00 98.12 84 LYS A N 1
ATOM 721 C CA . LYS A 1 84 ? 14.129 -8.283 -19.518 1.00 98.12 84 LYS A CA 1
ATOM 722 C C . LYS A 1 84 ? 15.008 -8.649 -20.710 1.00 98.12 84 LYS A C 1
ATOM 724 O O . LYS A 1 84 ? 15.792 -7.808 -21.143 1.00 98.12 84 LYS A O 1
ATOM 729 N N . GLU A 1 85 ? 14.840 -9.854 -21.248 1.00 98.00 85 GLU A N 1
ATOM 730 C CA . GLU A 1 85 ? 15.599 -10.313 -22.410 1.00 98.00 85 GLU A CA 1
ATOM 731 C C . GLU A 1 85 ? 15.315 -9.448 -23.640 1.00 98.00 85 GLU A C 1
ATOM 733 O O . GLU A 1 85 ? 16.238 -8.899 -24.233 1.00 98.00 85 GLU A O 1
ATOM 738 N N . GLN A 1 86 ? 14.040 -9.211 -23.960 1.00 97.62 86 GLN A N 1
ATOM 739 C CA . GLN A 1 86 ? 13.653 -8.332 -25.070 1.00 97.62 86 GLN A CA 1
ATOM 740 C C . GLN A 1 86 ? 14.242 -6.926 -24.923 1.00 97.62 86 GLN A C 1
ATOM 742 O O . GLN A 1 86 ? 14.752 -6.352 -25.884 1.00 97.62 86 GLN A O 1
ATOM 747 N N . LYS A 1 87 ? 14.228 -6.377 -23.703 1.00 97.94 87 LYS A N 1
ATOM 748 C CA . LYS A 1 87 ? 14.818 -5.068 -23.419 1.00 97.94 87 LYS A CA 1
ATOM 749 C C . LYS A 1 87 ? 16.336 -5.064 -23.623 1.00 97.94 87 LYS A C 1
ATOM 751 O O . LYS A 1 87 ? 16.874 -4.058 -24.081 1.00 97.94 87 LYS A O 1
ATOM 756 N N . ARG A 1 88 ? 17.028 -6.154 -23.274 1.00 97.88 88 ARG A N 1
ATOM 757 C CA . ARG A 1 88 ? 18.470 -6.315 -23.507 1.00 97.88 88 ARG A CA 1
ATOM 758 C C . ARG A 1 88 ? 18.777 -6.364 -25.001 1.00 97.88 88 ARG A C 1
ATOM 760 O O . ARG A 1 88 ? 19.621 -5.598 -25.450 1.00 97.88 88 ARG A O 1
ATOM 767 N N . VAL A 1 89 ? 18.047 -7.187 -25.752 1.00 97.94 89 VAL A N 1
ATOM 768 C CA . VAL A 1 89 ? 18.190 -7.298 -27.210 1.00 97.94 89 VAL A CA 1
ATOM 769 C C . VAL A 1 89 ? 17.989 -5.938 -27.869 1.00 97.94 89 VAL A C 1
ATOM 771 O O . VAL A 1 89 ? 18.894 -5.458 -28.536 1.00 97.94 89 VAL A O 1
ATOM 774 N N . ALA A 1 90 ? 16.875 -5.254 -27.591 1.00 97.94 90 ALA A N 1
ATOM 775 C CA . ALA A 1 90 ? 16.594 -3.944 -28.178 1.00 97.94 90 ALA A CA 1
ATOM 776 C C . ALA A 1 90 ? 17.697 -2.912 -27.884 1.00 97.94 90 ALA A C 1
ATOM 778 O O . ALA A 1 90 ? 18.096 -2.154 -28.765 1.00 97.94 90 ALA A O 1
ATOM 779 N N . ARG A 1 91 ? 18.224 -2.894 -26.652 1.00 97.62 91 ARG A N 1
ATOM 780 C CA . ARG A 1 91 ? 19.346 -2.016 -26.282 1.00 97.62 91 ARG A CA 1
ATOM 781 C C . ARG A 1 91 ? 20.605 -2.326 -27.086 1.00 97.62 91 ARG A C 1
ATOM 783 O O . ARG A 1 91 ? 21.227 -1.392 -27.583 1.00 97.62 91 ARG A O 1
ATOM 790 N N . ASN A 1 92 ? 20.962 -3.602 -27.211 1.00 97.06 92 ASN A N 1
ATOM 791 C CA . ASN A 1 92 ? 22.148 -4.023 -27.954 1.00 97.06 92 ASN A CA 1
ATOM 792 C C . ASN A 1 92 ? 22.004 -3.708 -29.443 1.00 97.06 92 ASN A C 1
ATOM 794 O O . ASN A 1 92 ? 22.899 -3.097 -30.007 1.00 97.06 92 ASN A O 1
ATOM 798 N N . THR A 1 93 ? 20.844 -3.987 -30.041 1.00 97.31 93 THR A N 1
ATOM 799 C CA . THR A 1 93 ? 20.564 -3.645 -31.442 1.00 97.31 93 THR A CA 1
ATOM 800 C C . THR A 1 93 ? 20.706 -2.146 -31.700 1.00 97.31 93 THR A C 1
ATOM 802 O O . THR A 1 93 ? 21.318 -1.744 -32.683 1.00 97.31 93 THR A O 1
ATOM 805 N N . VAL A 1 94 ? 20.185 -1.292 -30.810 1.00 96.81 94 VAL A N 1
ATOM 806 C CA . VAL A 1 94 ? 20.342 0.167 -30.942 1.00 96.81 94 VAL A CA 1
ATOM 807 C C . VAL A 1 94 ? 21.803 0.588 -30.791 1.00 96.81 94 VAL A C 1
ATOM 809 O O . VAL A 1 94 ? 22.254 1.482 -31.504 1.00 96.81 94 VAL A O 1
ATOM 812 N N . LYS A 1 95 ? 22.543 -0.033 -29.869 1.00 95.88 95 LYS A N 1
ATOM 813 C CA . LYS A 1 95 ? 23.968 0.240 -29.672 1.00 95.88 95 LYS A CA 1
ATOM 814 C C . LYS A 1 95 ? 24.774 -0.128 -30.922 1.00 95.88 95 LYS A C 1
ATOM 816 O O . LYS A 1 95 ? 25.463 0.731 -31.461 1.00 95.88 95 LYS A O 1
ATOM 821 N N . GLU A 1 96 ? 24.601 -1.342 -31.432 1.00 94.88 96 GLU A N 1
ATOM 822 C CA . GLU A 1 96 ? 25.245 -1.824 -32.658 1.00 94.88 96 GLU A CA 1
ATOM 823 C C . GLU A 1 96 ? 24.890 -0.939 -33.857 1.00 94.88 96 GLU A C 1
ATOM 825 O O . GLU A 1 96 ? 25.773 -0.5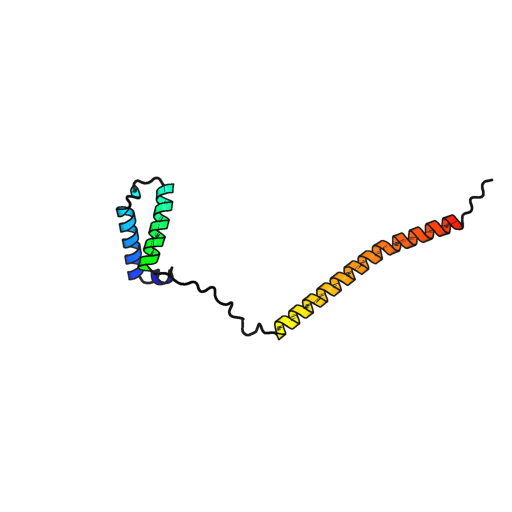11 -34.594 1.00 94.88 96 GLU A O 1
ATOM 830 N N . ALA A 1 97 ? 23.614 -0.578 -34.022 1.00 94.88 97 ALA A N 1
ATOM 831 C CA . ALA A 1 97 ? 23.176 0.306 -35.101 1.00 94.88 97 ALA A CA 1
ATOM 832 C C . ALA A 1 97 ? 23.807 1.708 -35.031 1.00 94.88 97 ALA A C 1
ATOM 834 O O . ALA A 1 97 ? 23.942 2.362 -36.064 1.00 94.88 97 ALA A O 1
ATOM 835 N N . ARG A 1 98 ? 24.203 2.178 -33.839 1.00 92.56 98 ARG A N 1
ATOM 836 C CA . ARG A 1 98 ? 24.938 3.441 -33.665 1.00 92.56 98 ARG A CA 1
ATOM 837 C C . ARG A 1 98 ? 26.432 3.290 -33.940 1.00 92.56 98 ARG A C 1
ATOM 839 O O . ARG A 1 98 ? 27.018 4.207 -34.502 1.00 92.56 98 ARG A O 1
ATOM 846 N N . GLU A 1 99 ? 27.041 2.173 -33.553 1.00 94.25 99 GLU A N 1
ATOM 847 C CA . GLU A 1 99 ? 28.484 1.924 -33.706 1.00 94.25 99 GLU A CA 1
ATOM 848 C C . GLU A 1 99 ? 28.857 1.566 -35.155 1.00 94.25 99 GLU A C 1
ATOM 850 O O . GLU A 1 99 ? 29.835 2.082 -35.697 1.00 94.25 99 GLU A O 1
ATOM 855 N N . GLN A 1 100 ? 28.028 0.767 -35.832 1.00 92.50 100 GLN A N 1
ATOM 856 C CA . GLN A 1 100 ? 28.278 0.267 -37.188 1.00 92.50 100 GLN A CA 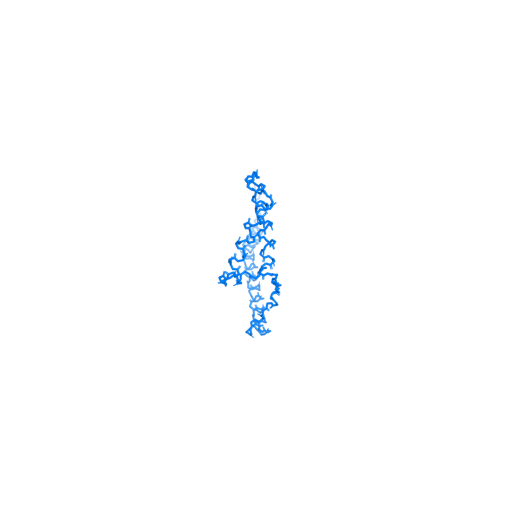1
ATOM 857 C C . GLN A 1 100 ? 28.556 1.369 -38.233 1.00 92.50 100 GLN A C 1
ATOM 859 O O . GLN A 1 100 ? 29.511 1.222 -39.001 1.00 92.50 100 GLN A O 1
ATOM 864 N N . PRO A 1 101 ? 27.790 2.479 -38.308 1.00 94.44 101 PRO A N 1
ATOM 865 C CA . PRO A 1 101 ? 28.095 3.576 -39.226 1.00 94.44 101 PRO A CA 1
ATOM 866 C C . PRO A 1 101 ? 29.445 4.242 -38.947 1.00 94.44 101 PRO A C 1
ATOM 868 O O . PRO A 1 101 ? 30.173 4.535 -39.894 1.00 94.44 101 PRO A O 1
ATOM 871 N N . TRP A 1 102 ? 29.801 4.438 -37.671 1.00 91.00 102 TRP A N 1
ATOM 872 C CA . TRP A 1 102 ? 31.075 5.048 -37.280 1.00 91.00 102 TRP A CA 1
ATOM 873 C C . TRP A 1 102 ? 32.262 4.168 -37.649 1.00 91.00 102 TRP A C 1
ATOM 875 O O . TRP A 1 102 ? 33.221 4.655 -38.245 1.00 91.00 102 TRP A O 1
ATOM 885 N N . GLU A 1 103 ? 32.180 2.865 -37.382 1.00 93.62 103 GLU A N 1
ATOM 886 C CA . GLU A 1 103 ? 33.233 1.935 -37.786 1.00 93.62 103 GLU A CA 1
ATOM 887 C C . GLU A 1 103 ? 33.370 1.843 -39.309 1.00 93.62 103 GLU A C 1
ATOM 889 O O . GLU A 1 103 ? 34.482 1.825 -39.837 1.00 93.62 103 GLU A O 1
ATOM 894 N N . LYS A 1 104 ? 32.247 1.791 -40.041 1.00 93.25 104 LYS A N 1
ATOM 895 C CA . LYS A 1 104 ? 32.255 1.784 -41.514 1.00 93.25 104 LYS A CA 1
ATOM 896 C C . LYS A 1 104 ? 32.877 3.059 -42.074 1.00 93.25 104 LYS A C 1
ATOM 898 O O . LYS A 1 104 ? 33.673 2.983 -43.007 1.00 93.25 104 LYS A O 1
ATOM 903 N N . PHE A 1 105 ? 32.535 4.210 -41.503 1.00 94.06 105 PHE A N 1
ATOM 904 C CA . PHE A 1 105 ? 33.119 5.489 -41.883 1.00 94.06 105 PHE A CA 1
ATOM 905 C C . PHE A 1 105 ? 34.628 5.521 -41.610 1.00 94.06 105 PHE A C 1
ATOM 907 O O . PHE A 1 105 ? 35.393 5.850 -42.512 1.00 94.06 105 PHE A O 1
ATOM 914 N N . GLY A 1 106 ? 35.067 5.099 -40.420 1.00 93.44 106 GLY A N 1
ATOM 915 C CA . GLY A 1 106 ? 36.487 5.017 -40.067 1.00 93.44 106 GLY A CA 1
ATOM 916 C C . GLY A 1 106 ? 37.280 4.110 -41.013 1.00 93.44 106 GLY A C 1
ATOM 917 O O . GLY A 1 106 ? 38.292 4.538 -41.564 1.00 93.44 106 GLY A O 1
ATOM 918 N N . ARG A 1 107 ? 36.767 2.903 -41.297 1.00 93.19 107 ARG A N 1
ATOM 919 C CA . ARG A 1 107 ? 37.366 1.975 -42.276 1.00 93.19 107 ARG A CA 1
ATOM 920 C C . ARG A 1 107 ? 37.487 2.602 -43.668 1.00 93.19 107 ARG A C 1
ATOM 922 O O . ARG A 1 107 ? 38.517 2.452 -44.320 1.00 93.19 107 ARG A O 1
ATOM 929 N N . LYS A 1 108 ? 36.462 3.336 -44.112 1.00 93.25 108 LYS A N 1
ATOM 930 C CA . LYS A 1 108 ? 36.481 4.043 -45.401 1.00 93.25 108 LYS A CA 1
ATOM 931 C C . LYS A 1 108 ? 37.541 5.148 -45.437 1.00 93.25 108 LYS A C 1
ATOM 933 O O . LYS A 1 108 ? 38.248 5.265 -46.430 1.00 93.25 108 LYS A O 1
ATOM 938 N N . ILE A 1 109 ? 37.666 5.942 -44.374 1.00 91.38 109 ILE A N 1
ATOM 939 C CA . ILE A 1 109 ? 38.684 6.999 -44.275 1.00 91.38 109 ILE A CA 1
ATOM 940 C C . ILE A 1 109 ? 40.094 6.408 -44.318 1.00 91.38 109 ILE A C 1
ATOM 942 O O . ILE A 1 109 ? 40.933 6.906 -45.065 1.00 91.38 109 ILE A O 1
ATOM 946 N N . GLN A 1 110 ? 40.339 5.333 -43.568 1.00 88.56 110 GLN A N 1
ATOM 947 C CA . GLN A 1 110 ? 41.634 4.659 -43.556 1.00 88.56 110 GLN A CA 1
ATOM 948 C C . GLN A 1 110 ? 41.996 4.112 -44.943 1.00 88.56 110 GLN A C 1
ATOM 950 O O . GLN A 1 110 ? 43.058 4.439 -45.464 1.00 88.56 110 GLN A O 1
ATOM 955 N N . SER A 1 111 ? 41.085 3.369 -45.577 1.00 89.31 111 SER A N 1
ATOM 956 C CA . SER A 1 111 ? 41.302 2.834 -46.927 1.00 89.31 111 SER A CA 1
ATOM 957 C C . SER A 1 111 ? 41.567 3.943 -47.950 1.00 89.31 111 SER A C 1
ATOM 959 O O . SER A 1 111 ? 42.493 3.831 -48.749 1.00 89.31 111 SER A O 1
ATOM 961 N N . ASN A 1 112 ? 40.817 5.048 -47.883 1.00 87.19 112 ASN A N 1
ATOM 962 C CA . ASN A 1 112 ? 41.057 6.208 -48.737 1.00 87.19 112 ASN A CA 1
ATOM 963 C C . ASN A 1 112 ? 42.434 6.839 -48.477 1.00 87.19 112 ASN A C 1
ATOM 965 O O . ASN A 1 112 ? 43.076 7.278 -49.421 1.00 87.19 112 ASN A O 1
ATOM 969 N N . SER A 1 113 ? 42.894 6.905 -47.225 1.00 83.00 113 SER A N 1
ATOM 970 C CA . SER A 1 113 ? 44.224 7.430 -46.890 1.00 83.00 113 SER A CA 1
ATOM 971 C C . SER A 1 113 ? 45.350 6.532 -47.400 1.00 83.00 113 SER A C 1
ATOM 973 O O . SER A 1 113 ? 46.371 7.043 -47.843 1.00 83.00 113 SER A O 1
ATOM 975 N N . GLU A 1 114 ? 45.184 5.212 -47.322 1.00 82.81 114 GLU A N 1
ATOM 976 C CA . GLU A 1 114 ? 46.171 4.237 -47.801 1.00 82.81 114 GLU A CA 1
ATOM 977 C C . GLU A 1 114 ? 46.278 4.247 -49.332 1.00 82.81 114 GLU A C 1
ATOM 979 O O . GLU A 1 114 ? 47.372 4.143 -49.883 1.00 82.81 114 GLU A O 1
ATOM 984 N N . GLN A 1 115 ? 45.147 4.407 -50.023 1.00 82.62 115 GLN A N 1
ATOM 985 C CA . GLN A 1 115 ? 45.090 4.441 -51.486 1.00 82.62 115 GLN A CA 1
ATOM 986 C C . GLN A 1 115 ? 45.502 5.794 -52.072 1.00 82.62 115 GLN A C 1
ATOM 988 O O . GLN A 1 115 ? 45.987 5.857 -53.200 1.00 82.62 115 GLN A O 1
ATOM 993 N N . ASN A 1 116 ? 45.310 6.882 -51.329 1.00 73.06 116 ASN A N 1
ATOM 994 C CA . ASN A 1 116 ? 45.618 8.227 -51.791 1.00 73.06 116 ASN A CA 1
ATOM 995 C C . ASN A 1 116 ? 47.057 8.602 -51.408 1.00 73.06 116 ASN A C 1
ATOM 997 O O . ASN A 1 116 ? 47.297 9.386 -50.487 1.00 73.06 116 ASN A O 1
ATOM 1001 N N . GLN A 1 117 ? 48.029 8.027 -52.122 1.00 67.50 117 GLN A N 1
ATOM 1002 C CA . GLN A 1 117 ? 49.405 8.514 -52.087 1.00 67.50 117 GLN A CA 1
ATOM 1003 C C . GLN A 1 117 ? 49.414 9.931 -52.659 1.00 67.50 117 GLN A C 1
ATOM 1005 O O . GLN A 1 117 ? 49.223 10.128 -53.858 1.00 67.50 117 GLN A O 1
ATOM 1010 N N . LYS A 1 118 ? 49.596 10.935 -51.794 1.00 69.25 118 LYS A N 1
ATOM 1011 C CA . LYS A 1 118 ? 49.762 12.318 -52.241 1.00 69.25 118 LYS A CA 1
ATOM 1012 C C . LYS A 1 118 ? 50.988 12.377 -53.149 1.00 69.25 118 LYS A C 1
ATOM 1014 O O . LYS A 1 118 ? 52.117 12.294 -52.672 1.00 69.25 118 LYS A O 1
ATOM 1019 N N . LEU A 1 119 ? 50.753 12.509 -54.450 1.00 63.22 119 LEU A N 1
ATOM 1020 C CA . LEU A 1 119 ? 51.778 12.897 -55.406 1.00 63.22 119 LEU A CA 1
ATOM 1021 C C . LEU A 1 119 ? 52.105 14.361 -55.111 1.00 63.22 119 LEU A C 1
ATOM 1023 O O . LEU A 1 119 ? 51.383 15.267 -55.522 1.00 63.22 119 LEU A O 1
ATOM 1027 N N . PHE A 1 120 ? 53.139 14.577 -54.306 1.00 56.78 120 PHE A N 1
ATOM 1028 C CA . PHE A 1 120 ? 53.751 15.888 -54.165 1.00 56.78 120 PHE A CA 1
ATOM 1029 C C . PHE A 1 120 ? 54.598 16.108 -55.422 1.00 56.78 120 PHE A C 1
ATOM 1031 O O . PHE A 1 120 ? 55.618 15.440 -55.590 1.00 56.78 120 PHE A O 1
ATOM 1038 N N . TYR A 1 121 ? 54.109 16.962 -56.320 1.00 55.59 121 TYR A N 1
ATOM 1039 C CA . TYR A 1 121 ? 54.843 17.468 -57.481 1.00 55.59 121 TYR A CA 1
ATOM 1040 C C . TYR A 1 121 ? 55.396 18.856 -57.164 1.00 55.59 121 TYR A C 1
ATOM 1042 O O . TYR A 1 121 ? 54.684 19.606 -56.453 1.00 55.59 121 TYR A O 1
#

Secondary structure (DSSP, 8-state):
--GGGGGSHHHHHHHHHHHHHHHHHTTGGGS-HHHHHHHHHHHHHHHHHHHH-------------TT--HHHHHHHHHHHHHHHHHHHHHHHHHHHHHHHHHHHHHHHHHHHHHH------

pLDDT: mean 86.91, std 11.05, range [55.59, 98.25]

Foldseek 3Di:
DQCVVCVDVVLVVQLVVQLVVVCVVVVLVPDDPVVSVVVSVVSNVVSCCVSRNDDPPPVPPPPCPPPNDPVVVVVVVVVVVVVVVVVVVVVVVVVCVVVVVVVVVVVVVVVCVVPDPPPPD

Sequence (121 aa):
INYYKLIFLKVKEEFVQAIEQEIVNQALNEAGLVEFWEAFKEIFLKVAEQVCGKSKMNKRRKKRTKWWNNEVKRKINLKKERYKEQKRVARNTVKEAREQPWEKFGRKIQSNSEQNQKLFY